Protein AF-A0A1B3ZF97-F1 (afdb_monomer)

Solvent-accessible surface area (backbone atoms only — not comparable to full-atom values): 3814 Å² total; per-residue (Å²): 134,81,80,51,72,68,58,53,53,50,48,50,50,39,41,53,54,12,50,52,31,31,54,51,11,51,50,32,27,30,11,10,72,52,75,39,66,74,62,81,85,44,91,42,49,65,32,61,69,31,32,57,55,10,49,54,32,28,52,52,10,50,49,39,37,51,61,64,66,53,78,85,124

Radius of gyration: 15.81 Å; Cα contacts (8 Å, |Δi|>4): 88; chains: 1; bounding box: 41×17×43 Å

Sequence (73 aa):
MSPSPRANALRIVLLIAGALALAMGVLWIGQGIGLIRWPASSFMIDERRWVLYGAVLVLAGGLLILRNRRPRR

Organism: NCBI:txid1560345

Secondary structure (DSSP, 8-state):
-PPPHHHHHHHHHHHHHHHHHHHHHHHHHHHHTTS---STT-TTTT-THHHHHHHHHHHHHHHHHHHHHS---

Nearest PDB structures (foldseek):
  7nh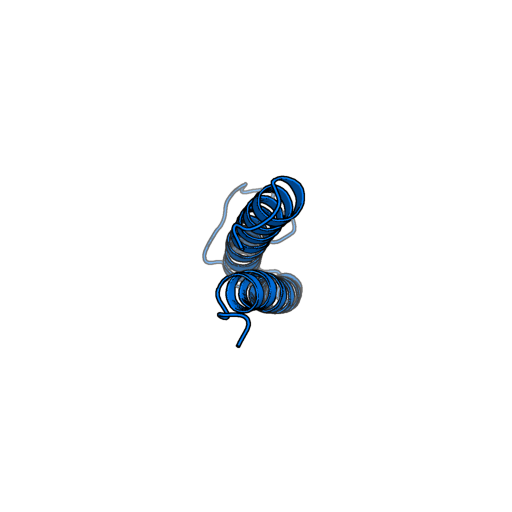k-assembly1_0  TM=6.786E-01  e=4.522E+00  Enterococcus faecalis
  8px9-assembly1_B  TM=5.556E-01  e=3.216E+00  Escherichia coli
  7a0g-assembly1_DDD  TM=3.679E-01  e=1.158E+00  Serratia marcescens
  8px9-assembly1_A  TM=3.584E-01  e=4.786E+00  Escherichia coli

pLDDT: mean 92.78, std 9.46, range [55.41, 98.62]

Structure (mmCIF, N/CA/C/O backbone):
data_AF-A0A1B3ZF97-F1
#
_entry.id   AF-A0A1B3ZF97-F1
#
loop_
_atom_site.group_PDB
_atom_site.id
_atom_site.type_symbol
_atom_site.label_atom_id
_atom_site.label_alt_id
_atom_site.label_comp_id
_atom_site.label_asym_id
_atom_site.label_entity_id
_atom_site.label_seq_id
_atom_site.pdbx_PDB_ins_code
_atom_site.Cartn_x
_atom_site.Cartn_y
_atom_site.Cartn_z
_atom_site.occupancy
_atom_site.B_iso_or_equiv
_atom_site.auth_seq_id
_atom_site.auth_comp_id
_atom_site.auth_asym_id
_atom_site.auth_atom_id
_atom_site.pdbx_PDB_model_num
ATOM 1 N N . MET A 1 1 ? -21.104 7.064 26.577 1.00 56.97 1 MET A N 1
ATOM 2 C CA . MET A 1 1 ? -20.327 5.844 26.890 1.00 56.97 1 MET A CA 1
ATOM 3 C C . MET A 1 1 ? -19.009 5.928 26.127 1.00 56.97 1 MET A C 1
ATOM 5 O O . MET A 1 1 ? -19.045 5.977 24.902 1.00 56.97 1 MET A O 1
ATOM 9 N N . SER A 1 2 ? -17.870 6.086 26.807 1.00 71.62 2 SER A N 1
ATOM 10 C CA . SER A 1 2 ? -16.562 6.159 26.140 1.00 71.62 2 SER A CA 1
ATOM 11 C C .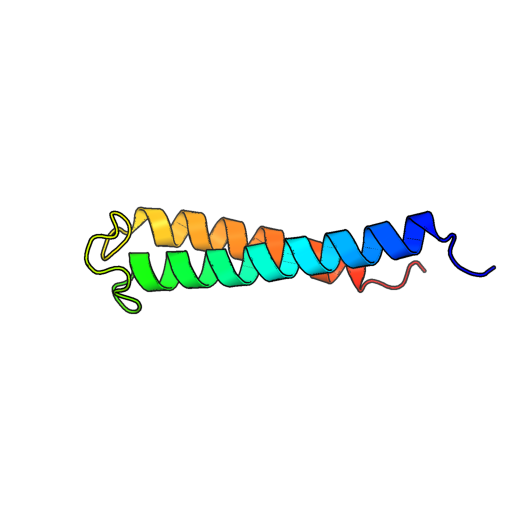 SER A 1 2 ? -16.210 4.798 25.511 1.00 71.62 2 SER A C 1
ATOM 13 O O . SER A 1 2 ? -16.567 3.759 26.073 1.00 71.62 2 SER A O 1
ATOM 15 N N . PRO A 1 3 ? -15.557 4.755 24.333 1.00 71.19 3 PRO A N 1
ATOM 16 C CA . PRO A 1 3 ? -15.147 3.493 23.723 1.00 71.19 3 PRO A CA 1
ATOM 17 C C . PRO A 1 3 ? -14.205 2.715 24.647 1.00 71.19 3 PRO A C 1
ATOM 19 O O . PRO A 1 3 ? -13.323 3.306 25.269 1.00 71.19 3 PRO A O 1
ATOM 22 N N . SER A 1 4 ? -14.352 1.388 24.702 1.00 85.88 4 SER A N 1
ATOM 23 C CA . SER A 1 4 ? -13.453 0.549 25.499 1.00 85.88 4 SER A CA 1
ATOM 24 C C . SER A 1 4 ? -12.008 0.612 24.968 1.00 85.88 4 SER A C 1
ATOM 26 O O . SER A 1 4 ? -11.806 0.763 23.757 1.00 85.88 4 SER A O 1
ATOM 28 N N . PRO A 1 5 ? -10.983 0.429 25.823 1.00 85.56 5 PRO A N 1
ATOM 29 C CA . PRO A 1 5 ? -9.579 0.426 25.394 1.00 85.56 5 PRO A CA 1
ATOM 30 C C . PRO A 1 5 ? -9.298 -0.549 24.240 1.00 85.56 5 PRO A C 1
ATOM 32 O O . PRO A 1 5 ? -8.591 -0.216 23.290 1.00 85.56 5 PRO A O 1
ATOM 35 N N . ARG A 1 6 ? -9.940 -1.726 24.261 1.00 84.50 6 ARG A N 1
ATOM 36 C CA . ARG A 1 6 ? -9.854 -2.732 23.189 1.00 84.50 6 ARG A CA 1
ATOM 37 C C . ARG A 1 6 ? -10.419 -2.223 21.861 1.00 84.50 6 ARG A C 1
ATOM 39 O O . ARG A 1 6 ? -9.836 -2.474 20.810 1.00 84.50 6 ARG A O 1
ATOM 46 N N . ALA A 1 7 ? -11.529 -1.482 21.897 1.00 85.38 7 ALA A N 1
ATOM 47 C CA . ALA A 1 7 ? -12.119 -0.899 20.697 1.00 85.38 7 ALA A CA 1
ATOM 48 C C . ALA A 1 7 ? -11.211 0.175 20.077 1.00 85.38 7 ALA A C 1
ATOM 50 O O . ALA A 1 7 ? -11.141 0.265 18.853 1.00 85.38 7 ALA A O 1
ATOM 51 N N . ASN A 1 8 ? -10.496 0.955 20.892 1.00 89.12 8 ASN A N 1
ATOM 52 C CA . ASN A 1 8 ? -9.528 1.940 20.401 1.00 89.12 8 ASN A CA 1
ATOM 53 C C . ASN A 1 8 ? -8.293 1.269 19.789 1.00 89.12 8 ASN A C 1
ATOM 55 O O . ASN A 1 8 ? -7.895 1.634 18.685 1.00 89.12 8 ASN A O 1
ATOM 59 N N . ALA A 1 9 ? -7.749 0.239 20.444 1.00 92.12 9 ALA A N 1
ATOM 60 C CA . ALA A 1 9 ? -6.643 -0.546 19.898 1.00 92.12 9 ALA A CA 1
ATOM 61 C C . ALA A 1 9 ? -7.003 -1.164 18.536 1.00 92.12 9 ALA A C 1
ATOM 63 O O . ALA A 1 9 ? -6.256 -1.012 17.573 1.00 92.12 9 ALA A O 1
ATOM 64 N N . LEU A 1 10 ? -8.190 -1.770 18.412 1.00 92.81 10 LEU A N 1
ATOM 65 C CA . LEU A 1 10 ? -8.655 -2.333 17.143 1.00 92.81 10 LEU A CA 1
ATOM 66 C C . LEU A 1 10 ? -8.776 -1.267 16.042 1.00 92.81 10 LEU A C 1
ATOM 68 O O . LEU A 1 10 ? -8.386 -1.522 14.906 1.00 92.81 10 LEU A O 1
ATOM 72 N N . ARG A 1 11 ? -9.271 -0.064 16.362 1.00 92.12 11 ARG A N 1
ATOM 73 C CA . ARG A 1 11 ? -9.348 1.045 15.392 1.00 92.12 11 ARG A CA 1
ATOM 74 C C . ARG A 1 11 ? -7.971 1.463 14.881 1.00 92.12 11 ARG A C 1
ATOM 76 O O . ARG A 1 11 ? -7.826 1.746 13.694 1.00 92.12 11 ARG A O 1
ATOM 83 N N . ILE A 1 12 ? -6.974 1.502 15.764 1.00 94.69 12 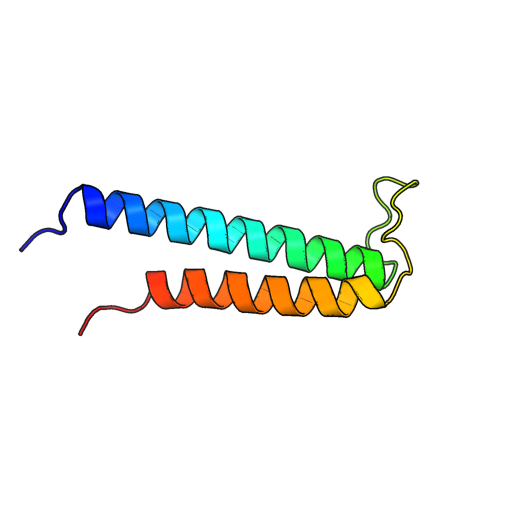ILE A N 1
ATOM 84 C CA . ILE A 1 12 ? -5.590 1.825 15.399 1.00 94.69 12 ILE A CA 1
ATOM 85 C C . ILE A 1 12 ? -5.016 0.724 14.505 1.00 94.69 12 ILE A C 1
ATOM 87 O O . ILE A 1 12 ? -4.492 1.023 13.436 1.00 94.69 12 ILE A O 1
ATOM 91 N N . VAL A 1 13 ? -5.188 -0.544 14.885 1.00 95.94 13 VAL A N 1
ATOM 92 C CA . VAL A 1 13 ? -4.709 -1.690 14.098 1.00 95.94 13 VAL A CA 1
ATOM 93 C C . VAL A 1 13 ? -5.326 -1.700 12.699 1.00 95.94 13 VAL A C 1
ATOM 95 O O . VAL A 1 13 ? -4.600 -1.829 11.718 1.00 95.94 13 VAL A O 1
ATOM 98 N N . LEU A 1 14 ? -6.643 -1.502 12.581 1.00 95.00 14 LEU A N 1
ATOM 99 C CA . LEU A 1 14 ? -7.326 -1.453 11.283 1.00 95.00 14 LEU A CA 1
ATOM 100 C C . LEU A 1 14 ? -6.841 -0.287 10.415 1.00 95.00 14 LEU A C 1
ATOM 102 O O . LEU A 1 14 ? -6.730 -0.438 9.198 1.00 95.00 14 LEU A O 1
ATOM 106 N N . LEU A 1 15 ? -6.540 0.863 11.025 1.00 96.25 15 LEU A N 1
ATOM 107 C CA . LEU A 1 15 ? -5.998 2.015 10.309 1.00 96.25 15 LEU A CA 1
ATOM 108 C C . LEU A 1 15 ? -4.589 1.733 9.778 1.00 96.25 15 LEU A C 1
ATOM 110 O O . LEU A 1 15 ? -4.333 1.986 8.604 1.00 96.25 15 LEU A O 1
ATOM 114 N N . ILE A 1 16 ? -3.704 1.193 10.621 1.00 97.75 16 ILE A N 1
ATOM 115 C CA . ILE A 1 16 ? -2.323 0.858 10.248 1.00 97.75 16 ILE A CA 1
ATOM 116 C C . ILE A 1 16 ? -2.321 -0.213 9.157 1.00 97.75 16 ILE A C 1
ATOM 118 O O . ILE A 1 16 ? -1.700 -0.022 8.115 1.00 97.75 16 ILE A O 1
ATOM 122 N N . ALA A 1 17 ? -3.064 -1.305 9.349 1.00 97.75 17 ALA A N 1
ATOM 123 C CA . ALA A 1 17 ? -3.162 -2.381 8.368 1.00 97.75 17 ALA A CA 1
ATOM 124 C C . ALA A 1 17 ? -3.710 -1.878 7.024 1.00 97.75 17 ALA A C 1
ATOM 126 O O . ALA A 1 17 ? -3.158 -2.195 5.972 1.00 97.75 17 ALA A O 1
ATOM 127 N N . GLY A 1 18 ? -4.758 -1.047 7.052 1.00 97.94 18 GLY A N 1
ATOM 128 C CA . GLY A 1 18 ? -5.318 -0.450 5.843 1.00 97.94 18 GLY A CA 1
ATOM 129 C C . GLY A 1 18 ? -4.344 0.491 5.128 1.00 97.94 18 GLY A C 1
ATOM 130 O O . GLY A 1 18 ? -4.249 0.452 3.903 1.00 97.94 18 GLY A O 1
ATOM 131 N N . ALA A 1 19 ? -3.588 1.302 5.875 1.00 98.12 19 ALA A N 1
ATOM 132 C CA . ALA A 1 19 ? -2.591 2.212 5.315 1.00 98.12 19 ALA A CA 1
ATOM 133 C C . ALA A 1 19 ? -1.415 1.457 4.678 1.00 98.12 19 ALA A C 1
ATOM 135 O O . ALA A 1 19 ? -1.004 1.791 3.568 1.00 98.12 19 ALA A O 1
ATOM 136 N N . LEU A 1 20 ? -0.921 0.404 5.337 1.00 98.56 20 LEU A N 1
ATOM 137 C CA . LEU A 1 20 ? 0.125 -0.460 4.790 1.00 98.56 20 LEU A CA 1
ATOM 138 C C . LEU A 1 20 ? -0.352 -1.189 3.529 1.00 98.56 20 LEU A C 1
ATOM 140 O O . LEU A 1 20 ? 0.370 -1.215 2.538 1.00 98.56 20 LEU A O 1
ATOM 144 N N . ALA A 1 21 ? -1.579 -1.718 3.528 1.00 98.50 21 ALA A N 1
ATOM 145 C CA . ALA A 1 21 ? -2.161 -2.353 2.348 1.00 98.50 21 ALA A CA 1
ATOM 146 C C . ALA A 1 21 ? -2.279 -1.373 1.168 1.00 98.50 21 ALA A C 1
ATOM 148 O O . ALA A 1 21 ? -1.906 -1.719 0.050 1.00 98.50 21 ALA A O 1
ATOM 149 N N . LEU A 1 22 ? -2.720 -0.132 1.408 1.00 98.25 22 LEU A N 1
ATOM 150 C CA . LEU A 1 22 ? -2.744 0.906 0.373 1.00 98.25 22 LEU A CA 1
ATOM 151 C C . LEU A 1 22 ? -1.347 1.200 -0.178 1.00 98.25 22 LEU A C 1
ATOM 153 O O . LEU A 1 22 ? -1.164 1.188 -1.393 1.00 98.25 22 LEU A O 1
ATOM 157 N N . ALA A 1 23 ? -0.368 1.439 0.699 1.00 98.44 23 ALA A N 1
ATOM 158 C CA . ALA A 1 23 ? 0.999 1.751 0.291 1.00 98.44 23 ALA A CA 1
ATOM 159 C C . ALA A 1 23 ? 1.614 0.615 -0.542 1.00 98.44 23 ALA A C 1
ATOM 161 O O . ALA A 1 23 ? 2.153 0.856 -1.622 1.00 98.44 23 ALA A O 1
ATOM 162 N N . MET A 1 24 ? 1.464 -0.630 -0.084 1.00 98.38 24 MET A N 1
ATOM 163 C CA . MET A 1 24 ? 1.952 -1.808 -0.800 1.00 98.38 24 MET A CA 1
ATOM 164 C C . MET A 1 24 ? 1.216 -2.028 -2.121 1.00 98.38 24 MET A C 1
ATOM 166 O O . MET A 1 24 ? 1.846 -2.329 -3.128 1.00 98.38 24 MET A O 1
ATOM 170 N N . GLY A 1 25 ? -0.103 -1.835 -2.151 1.00 98.38 25 GLY A N 1
ATOM 171 C CA . GLY A 1 25 ? -0.883 -1.994 -3.372 1.00 98.38 25 GLY A CA 1
ATOM 172 C C . GLY A 1 25 ? -0.501 -0.970 -4.443 1.00 98.38 25 GLY A C 1
ATOM 173 O O . GLY A 1 25 ? -0.329 -1.336 -5.604 1.00 98.38 25 GLY A O 1
ATOM 174 N N . VAL A 1 26 ? -0.273 0.290 -4.054 1.00 98.50 26 VAL A N 1
ATOM 175 C CA . VAL A 1 26 ? 0.243 1.331 -4.960 1.00 98.50 26 VAL A CA 1
ATOM 176 C C . VAL A 1 26 ? 1.647 0.988 -5.452 1.00 98.50 26 VAL A C 1
ATOM 178 O O . VAL A 1 26 ? 1.915 1.127 -6.644 1.00 98.50 26 VAL A O 1
ATOM 181 N N . LEU A 1 27 ? 2.527 0.493 -4.574 1.00 98.25 27 LEU A N 1
ATOM 182 C CA . LEU A 1 27 ? 3.865 0.044 -4.962 1.00 98.25 27 LEU A CA 1
ATOM 183 C C . LEU A 1 27 ? 3.802 -1.067 -6.019 1.00 98.25 27 LEU A C 1
ATOM 185 O O . LEU A 1 27 ? 4.510 -1.002 -7.020 1.00 98.25 27 LEU A O 1
ATOM 189 N N . TRP A 1 28 ? 2.933 -2.060 -5.824 1.00 98.25 28 TRP A N 1
ATOM 190 C CA . TRP A 1 28 ? 2.769 -3.184 -6.748 1.00 98.25 28 TRP A CA 1
ATOM 191 C C . TRP A 1 28 ? 2.201 -2.752 -8.096 1.00 98.25 28 TRP A C 1
ATOM 193 O O . TRP A 1 28 ? 2.686 -3.209 -9.129 1.00 98.25 28 TRP A O 1
ATOM 203 N N . ILE A 1 29 ? 1.229 -1.833 -8.101 1.00 98.56 29 ILE A N 1
ATOM 204 C CA . ILE A 1 29 ? 0.729 -1.217 -9.337 1.00 98.56 29 ILE A CA 1
ATOM 205 C C . ILE A 1 29 ? 1.866 -0.480 -10.040 1.00 98.56 29 ILE A C 1
ATOM 207 O O . ILE A 1 29 ? 2.094 -0.713 -11.223 1.00 98.56 29 ILE A O 1
ATOM 211 N N . GLY A 1 30 ? 2.600 0.366 -9.312 1.00 98.19 30 GLY A N 1
ATOM 212 C CA . GLY A 1 30 ? 3.717 1.139 -9.846 1.00 98.19 30 GLY A CA 1
ATOM 213 C C . GLY A 1 30 ? 4.810 0.259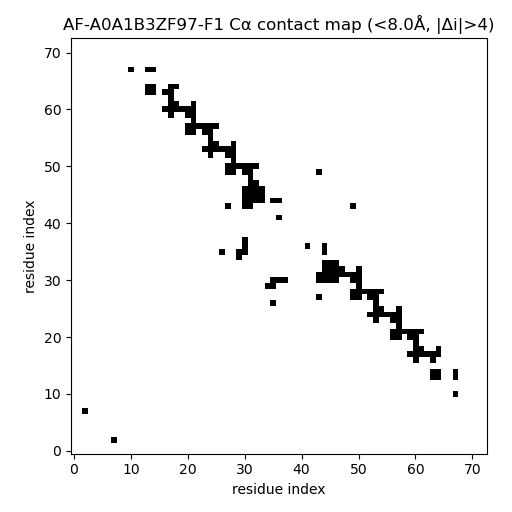 -10.450 1.00 98.19 30 GLY A C 1
ATOM 214 O O . GLY A 1 30 ? 5.315 0.582 -11.520 1.00 98.19 30 GLY A O 1
ATOM 215 N N . GLN A 1 31 ? 5.140 -0.869 -9.819 1.00 98.25 31 GLN A N 1
ATOM 216 C CA . GLN A 1 31 ? 6.074 -1.848 -10.380 1.00 98.25 31 GLN A CA 1
ATOM 217 C C . GLN A 1 31 ? 5.490 -2.569 -11.602 1.00 98.25 31 GLN A C 1
ATOM 219 O O . GLN A 1 31 ? 6.147 -2.628 -12.639 1.00 98.25 31 GLN A O 1
ATOM 224 N N . GLY A 1 32 ? 4.243 -3.042 -11.531 1.00 97.81 32 GLY A N 1
ATOM 225 C CA . GLY A 1 32 ? 3.598 -3.786 -12.618 1.00 97.81 32 GLY A CA 1
ATOM 226 C C . GLY A 1 32 ? 3.371 -2.977 -13.901 1.00 97.81 32 GLY A C 1
ATOM 227 O O . GLY A 1 32 ? 3.300 -3.564 -14.978 1.00 97.81 32 GLY A O 1
ATOM 228 N N . ILE A 1 33 ? 3.277 -1.643 -13.804 1.00 97.69 33 ILE A N 1
ATOM 229 C CA . ILE A 1 33 ? 3.227 -0.731 -14.965 1.00 97.69 33 ILE A CA 1
ATOM 230 C C . ILE A 1 33 ? 4.603 -0.179 -15.376 1.00 97.69 33 ILE A C 1
ATOM 232 O O . ILE A 1 33 ? 4.672 0.619 -16.306 1.00 97.69 33 ILE A O 1
ATOM 236 N N . GLY A 1 34 ? 5.676 -0.537 -14.664 1.00 96.00 34 GLY A N 1
ATOM 237 C CA . GLY A 1 34 ? 7.040 -0.083 -14.962 1.00 96.00 34 GLY A CA 1
ATOM 238 C C . GLY A 1 34 ? 7.408 1.314 -14.449 1.00 96.00 34 GLY 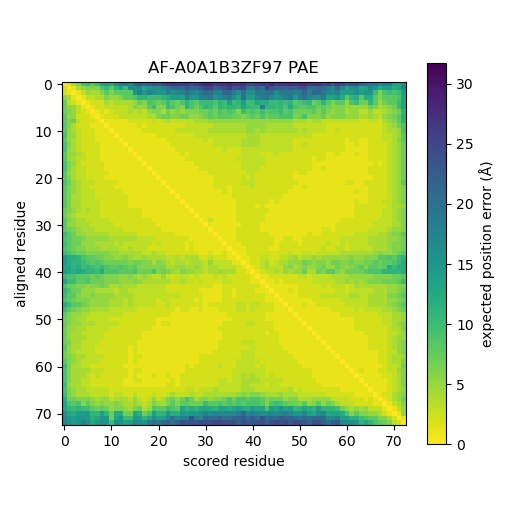A C 1
ATOM 239 O O . GLY A 1 34 ? 8.507 1.795 -14.724 1.00 96.00 34 GLY A O 1
ATOM 240 N N . LEU A 1 35 ? 6.527 1.973 -13.686 1.00 97.50 35 LEU A N 1
ATOM 241 C CA . LEU A 1 35 ? 6.749 3.318 -13.139 1.00 97.50 35 LEU A CA 1
ATOM 242 C C . LEU A 1 35 ? 7.732 3.315 -11.959 1.00 97.50 35 LEU A C 1
ATOM 244 O O . LEU A 1 35 ? 8.567 4.209 -11.840 1.00 97.50 35 LEU A O 1
ATOM 248 N N . ILE A 1 36 ? 7.639 2.315 -11.079 1.00 97.31 36 ILE A N 1
ATOM 249 C CA . ILE A 1 36 ? 8.535 2.148 -9.930 1.00 97.31 36 ILE A CA 1
ATOM 250 C C . ILE A 1 36 ? 9.469 0.978 -10.227 1.00 97.31 36 ILE A C 1
ATOM 252 O O . ILE A 1 36 ? 9.023 -0.158 -10.323 1.00 97.31 36 ILE A O 1
ATOM 256 N N . ARG A 1 37 ? 10.775 1.235 -10.351 1.00 95.62 37 ARG A N 1
ATOM 257 C CA . ARG A 1 37 ? 11.778 0.216 -10.727 1.00 95.62 37 ARG A CA 1
ATOM 258 C C . ARG A 1 37 ? 12.783 -0.072 -9.614 1.00 95.62 37 ARG A C 1
ATOM 260 O O . ARG A 1 37 ? 13.983 -0.172 -9.846 1.00 95.62 37 ARG A O 1
ATOM 267 N N . TRP A 1 38 ? 12.292 -0.164 -8.384 1.00 91.25 38 TRP A N 1
ATOM 268 C CA . TRP A 1 38 ? 13.110 -0.447 -7.210 1.00 91.25 38 TRP A CA 1
ATOM 269 C C . TRP A 1 38 ? 12.478 -1.552 -6.362 1.00 91.25 38 TRP A C 1
ATOM 271 O O . TRP A 1 38 ? 11.274 -1.471 -6.120 1.00 91.25 38 TRP A O 1
ATOM 281 N N . PRO A 1 39 ? 13.252 -2.528 -5.857 1.00 92.94 39 PRO A N 1
ATOM 282 C CA . PRO A 1 39 ? 14.642 -2.822 -6.222 1.00 92.94 39 PRO A CA 1
ATOM 283 C C . PRO A 1 39 ? 14.762 -3.212 -7.701 1.00 92.94 39 PRO A C 1
ATOM 285 O O . PRO A 1 39 ? 13.823 -3.770 -8.259 1.00 92.94 39 PRO A O 1
ATOM 288 N N . ALA A 1 40 ? 15.904 -2.941 -8.341 1.00 89.81 40 ALA A N 1
AT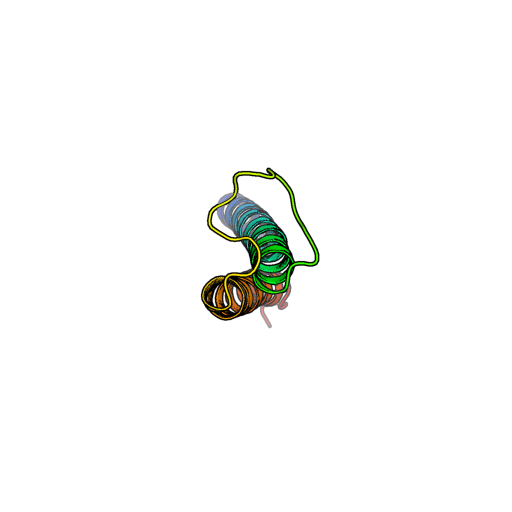OM 289 C CA . ALA A 1 40 ? 16.079 -3.205 -9.777 1.00 89.81 40 ALA A CA 1
ATOM 290 C C . ALA A 1 40 ? 15.905 -4.694 -10.147 1.00 89.81 40 ALA A C 1
ATOM 292 O O . ALA A 1 40 ? 15.475 -5.009 -11.250 1.00 89.81 40 ALA A O 1
ATOM 293 N N . SER A 1 41 ? 16.187 -5.601 -9.207 1.00 91.88 41 SER A N 1
ATOM 294 C CA . SER A 1 41 ? 16.000 -7.052 -9.333 1.00 91.88 41 SER A CA 1
ATOM 295 C C . SER A 1 41 ? 14.600 -7.542 -8.931 1.00 91.88 41 SER A C 1
ATOM 297 O O . SER A 1 41 ? 14.401 -8.737 -8.713 1.00 91.88 41 SER A O 1
ATOM 299 N N . SER A 1 42 ? 13.619 -6.647 -8.791 1.00 92.19 42 SER A N 1
ATOM 300 C CA . SER A 1 42 ? 12.260 -7.034 -8.414 1.00 92.19 42 SER A CA 1
ATOM 301 C C . SER A 1 42 ? 11.575 -7.824 -9.532 1.00 92.19 42 SER A C 1
ATOM 303 O O . SER A 1 42 ? 11.401 -7.327 -10.642 1.00 92.19 42 SER A O 1
ATOM 305 N N . PHE A 1 43 ? 11.076 -9.019 -9.202 1.00 94.62 43 PHE A N 1
ATOM 306 C CA . PHE A 1 43 ? 10.260 -9.882 -10.077 1.00 94.62 43 PHE A CA 1
ATOM 307 C C . PHE A 1 43 ? 8.881 -9.291 -10.436 1.00 94.62 43 PHE A C 1
ATOM 309 O O . PHE A 1 43 ? 8.032 -9.966 -11.022 1.00 94.62 43 PHE A O 1
ATOM 316 N N . MET A 1 44 ? 8.602 -8.074 -9.976 1.00 95.75 44 MET A N 1
ATOM 317 C CA . MET A 1 44 ? 7.321 -7.395 -10.131 1.00 95.75 44 MET A CA 1
ATOM 318 C C . MET A 1 44 ? 7.341 -6.329 -11.221 1.00 95.75 44 MET A C 1
ATOM 320 O O . MET A 1 44 ? 6.281 -5.909 -11.680 1.00 95.75 44 MET A O 1
ATOM 324 N N . ILE A 1 45 ? 8.535 -5.86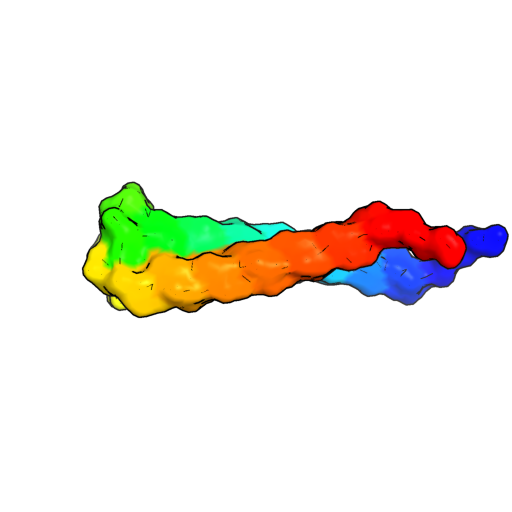7 -11.594 1.00 97.06 45 ILE A N 1
ATOM 325 C CA . ILE A 1 45 ? 8.716 -4.788 -12.561 1.00 97.06 45 ILE A CA 1
ATOM 326 C C . ILE A 1 45 ? 8.253 -5.263 -13.940 1.00 97.06 45 ILE A C 1
ATOM 328 O O . ILE A 1 45 ? 8.625 -6.350 -14.369 1.00 97.06 45 ILE A O 1
ATOM 332 N N . ASP A 1 46 ? 7.453 -4.434 -14.614 1.00 96.38 46 ASP A N 1
ATOM 333 C CA . ASP A 1 46 ? 6.905 -4.673 -15.960 1.00 96.38 46 ASP A CA 1
ATOM 334 C C . ASP A 1 46 ? 6.002 -5.926 -16.075 1.00 96.38 46 ASP A C 1
ATOM 336 O O . ASP A 1 46 ? 5.657 -6.376 -17.168 1.00 96.38 46 ASP A O 1
ATOM 340 N N . GLU A 1 47 ? 5.545 -6.464 -14.940 1.00 96.88 47 GLU A N 1
ATOM 341 C CA . GLU A 1 47 ? 4.720 -7.670 -14.864 1.00 96.88 47 GLU A CA 1
ATOM 342 C C . GLU A 1 47 ? 3.255 -7.333 -14.526 1.00 96.88 47 GLU A C 1
ATOM 344 O O . GLU A 1 47 ? 2.883 -7.100 -13.370 1.00 96.88 47 GLU A O 1
ATOM 349 N N . ARG A 1 48 ? 2.375 -7.357 -15.541 1.00 96.25 48 ARG A N 1
ATOM 350 C CA . ARG A 1 48 ? 0.975 -6.875 -15.448 1.00 96.25 48 ARG A CA 1
ATOM 351 C C . ARG A 1 48 ? 0.136 -7.536 -14.350 1.00 96.25 48 ARG A C 1
ATOM 353 O O . ARG A 1 48 ? -0.795 -6.912 -13.842 1.00 96.25 48 ARG A O 1
ATOM 360 N N . ARG A 1 49 ? 0.453 -8.771 -13.946 1.00 97.88 49 ARG A N 1
ATOM 361 C CA . ARG A 1 49 ? -0.246 -9.463 -12.843 1.00 97.88 49 ARG A CA 1
ATOM 362 C C . ARG A 1 49 ? -0.214 -8.661 -11.535 1.00 97.88 49 ARG A C 1
ATOM 364 O O . ARG A 1 49 ? -1.184 -8.671 -10.781 1.00 97.88 49 ARG A O 1
ATOM 371 N N . TRP A 1 50 ? 0.860 -7.905 -11.302 1.00 98.19 50 TRP A N 1
ATOM 372 C CA . TRP A 1 50 ? 1.022 -7.087 -10.100 1.00 98.19 50 TRP A CA 1
ATOM 373 C C . TRP A 1 50 ? 0.139 -5.847 -10.090 1.00 98.19 50 TRP A C 1
ATOM 375 O O . TRP A 1 50 ? -0.226 -5.383 -9.013 1.00 98.19 50 TRP A O 1
ATOM 385 N N . VAL A 1 51 ? -0.302 -5.378 -11.260 1.00 98.31 51 VAL A N 1
ATOM 386 C CA . VAL A 1 51 ? -1.323 -4.329 -11.360 1.00 98.31 51 VAL A CA 1
ATOM 387 C C . VAL A 1 51 ? -2.642 -4.822 -10.772 1.00 98.31 51 VAL A C 1
ATOM 389 O O . VAL A 1 51 ? -3.240 -4.136 -9.946 1.00 98.31 51 VAL A O 1
ATOM 392 N N . LEU A 1 52 ? -3.071 -6.036 -11.136 1.00 98.44 52 LEU A N 1
ATOM 393 C CA . LEU A 1 52 ? -4.306 -6.628 -10.613 1.00 98.44 52 LEU A CA 1
ATOM 394 C C . LEU A 1 52 ? -4.205 -6.907 -9.110 1.00 98.44 52 LEU A C 1
ATOM 396 O O . LEU A 1 52 ? -5.092 -6.513 -8.353 1.00 98.44 52 LEU A O 1
ATOM 400 N N . TYR A 1 53 ? -3.115 -7.532 -8.658 1.00 98.38 53 TYR A N 1
ATOM 401 C CA . TYR A 1 53 ? -2.915 -7.805 -7.231 1.00 98.38 53 TYR A CA 1
ATOM 402 C C . TYR A 1 53 ? -2.835 -6.521 -6.405 1.00 98.38 53 TYR A C 1
ATOM 404 O O . TYR A 1 53 ? -3.459 -6.427 -5.347 1.00 98.38 53 TYR A O 1
ATOM 412 N N . GLY A 1 54 ? -2.126 -5.509 -6.906 1.00 98.38 54 GLY A N 1
ATOM 413 C CA . GLY A 1 54 ? -2.038 -4.211 -6.257 1.00 98.38 54 GLY A CA 1
ATOM 414 C C . GLY A 1 54 ? -3.386 -3.492 -6.205 1.00 98.38 54 GLY A C 1
ATOM 415 O O . GLY A 1 54 ? -3.738 -2.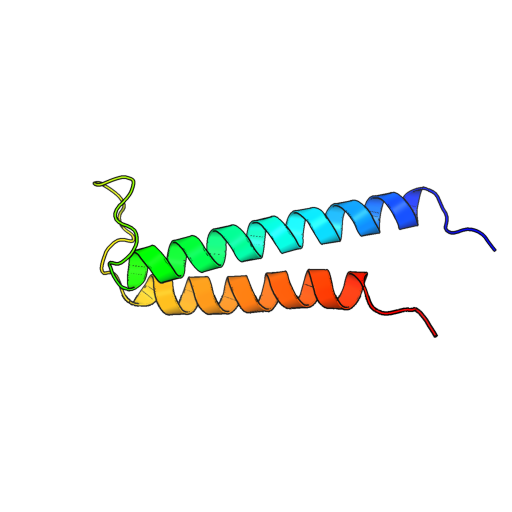958 -5.157 1.00 98.38 54 GLY A O 1
ATOM 416 N N . ALA A 1 55 ? -4.195 -3.549 -7.270 1.00 98.44 55 ALA A N 1
ATOM 417 C CA . ALA A 1 55 ? -5.538 -2.965 -7.286 1.00 98.44 55 ALA A CA 1
ATOM 418 C C . ALA A 1 55 ? -6.463 -3.611 -6.243 1.00 98.44 55 ALA A C 1
ATOM 420 O O . ALA A 1 55 ? -7.124 -2.903 -5.481 1.00 98.44 55 ALA A O 1
ATOM 421 N N . VAL A 1 56 ? -6.463 -4.945 -6.149 1.00 98.56 56 VAL A N 1
ATOM 422 C CA . VAL A 1 56 ? -7.217 -5.672 -5.114 1.00 98.56 56 VAL A CA 1
ATOM 423 C C . VAL A 1 56 ? -6.756 -5.256 -3.715 1.00 98.56 56 VAL A C 1
ATOM 425 O O . VAL A 1 56 ? -7.589 -4.995 -2.843 1.00 98.56 56 VAL A O 1
ATOM 428 N N . LEU A 1 57 ? -5.444 -5.133 -3.500 1.00 98.50 57 LEU A N 1
ATOM 429 C CA . LEU A 1 57 ? -4.884 -4.750 -2.206 1.00 98.50 57 LEU A CA 1
ATOM 430 C C . LEU A 1 57 ? -5.218 -3.297 -1.827 1.00 98.50 57 LEU A C 1
ATOM 432 O O . LEU A 1 57 ? -5.584 -3.034 -0.679 1.00 98.50 57 LEU A O 1
ATOM 436 N N . VAL A 1 58 ? -5.177 -2.371 -2.791 1.00 98.62 58 VAL A N 1
ATOM 437 C CA . VAL A 1 58 ? -5.613 -0.976 -2.614 1.00 98.62 58 VAL A CA 1
ATOM 438 C C . VAL A 1 58 ? -7.083 -0.918 -2.202 1.00 98.62 58 VAL A C 1
ATOM 440 O O . VAL A 1 58 ? -7.422 -0.235 -1.235 1.00 98.62 58 VAL A O 1
ATOM 443 N N . LEU A 1 59 ? -7.959 -1.660 -2.888 1.00 98.38 59 LEU A N 1
ATOM 444 C CA . LEU A 1 59 ? -9.388 -1.704 -2.565 1.00 98.38 59 LEU A CA 1
ATOM 445 C C . LEU A 1 59 ? -9.635 -2.267 -1.160 1.00 98.38 59 LEU A C 1
ATOM 447 O O . LEU A 1 59 ? -10.413 -1.693 -0.393 1.00 98.38 59 LEU A O 1
ATOM 451 N N . ALA A 1 60 ? -8.945 -3.349 -0.793 1.00 97.94 60 ALA A N 1
ATOM 452 C CA . ALA A 1 60 ? -9.041 -3.937 0.539 1.00 97.94 60 ALA A CA 1
ATOM 453 C C . ALA A 1 60 ? -8.566 -2.959 1.629 1.00 97.94 60 ALA A C 1
ATOM 455 O O . ALA A 1 60 ? -9.282 -2.729 2.607 1.00 97.94 60 ALA A O 1
ATOM 456 N N . GLY A 1 61 ? -7.402 -2.327 1.442 1.00 97.88 61 GLY A N 1
ATOM 457 C CA . GLY A 1 61 ? -6.860 -1.332 2.369 1.00 97.88 61 GLY A CA 1
ATOM 458 C C . GLY A 1 61 ? -7.776 -0.117 2.526 1.00 97.88 61 GLY A C 1
ATOM 459 O O . GLY A 1 61 ? -8.105 0.281 3.646 1.00 97.88 61 GLY A O 1
ATOM 460 N N . GLY A 1 62 ? -8.280 0.415 1.410 1.00 97.44 62 GLY A N 1
ATOM 461 C CA . GLY A 1 62 ? -9.256 1.503 1.399 1.00 97.44 62 GLY A CA 1
ATOM 462 C C . GLY A 1 62 ? -10.543 1.147 2.148 1.00 97.44 62 GLY A C 1
ATOM 463 O O . GLY A 1 62 ? -11.043 1.956 2.933 1.00 97.44 62 GLY A O 1
ATOM 464 N N . LEU A 1 63 ? -11.045 -0.083 1.991 1.00 96.81 63 LEU A N 1
ATOM 465 C CA . LEU A 1 63 ? -12.227 -0.562 2.708 1.00 96.81 63 LEU A CA 1
ATOM 466 C C . LEU A 1 63 ? -11.994 -0.653 4.224 1.00 96.81 63 LEU A C 1
ATOM 468 O O . LEU A 1 63 ? -12.881 -0.266 4.991 1.00 96.81 63 LEU A O 1
ATOM 472 N N . LEU A 1 64 ? -10.822 -1.125 4.666 1.00 95.31 64 LEU A N 1
ATOM 473 C CA . LEU A 1 64 ? -10.460 -1.169 6.089 1.00 95.31 64 LEU A CA 1
ATOM 474 C C . LEU A 1 64 ? -10.461 0.235 6.703 1.00 95.31 64 LEU A C 1
ATOM 476 O O . LEU A 1 64 ? -11.091 0.458 7.741 1.00 95.31 64 LEU A O 1
ATOM 480 N N . ILE A 1 65 ? -9.837 1.203 6.026 1.00 95.81 65 ILE A N 1
ATOM 481 C CA . ILE A 1 65 ? -9.794 2.597 6.487 1.00 95.81 65 ILE A CA 1
ATOM 482 C C . ILE A 1 65 ? -11.193 3.214 6.493 1.00 95.81 65 ILE A C 1
ATOM 484 O O . ILE A 1 65 ? -11.579 3.855 7.472 1.00 95.81 65 ILE A O 1
ATOM 488 N N . LEU A 1 66 ? -11.977 3.012 5.431 1.00 94.38 66 LEU A N 1
ATOM 489 C CA . LEU A 1 66 ? -13.325 3.564 5.328 1.00 94.38 66 LEU A CA 1
ATOM 490 C C . LEU A 1 66 ? -14.224 3.035 6.447 1.00 94.38 66 LEU A C 1
ATOM 492 O O . LEU A 1 66 ? -14.912 3.817 7.102 1.00 94.38 66 LEU A O 1
ATOM 496 N N . ARG A 1 67 ? -14.199 1.722 6.703 1.00 91.44 67 ARG A N 1
ATOM 497 C CA . ARG A 1 67 ? -14.965 1.108 7.798 1.00 91.44 67 ARG A CA 1
ATOM 498 C C . ARG A 1 67 ? -14.528 1.632 9.161 1.00 91.44 67 ARG A C 1
ATOM 500 O O . ARG A 1 67 ? -15.384 1.840 10.013 1.00 91.44 67 ARG A O 1
ATOM 507 N N . A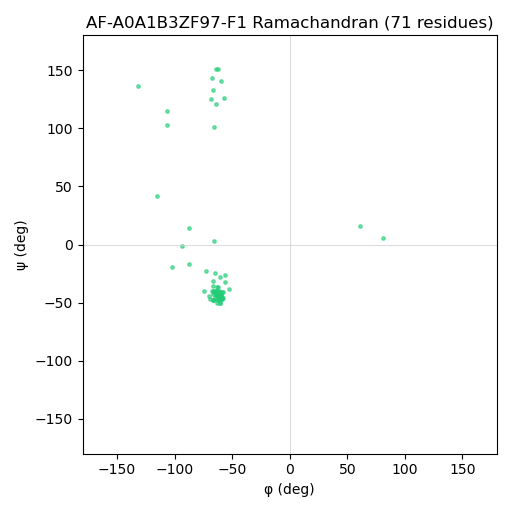SN A 1 68 ? -13.236 1.897 9.351 1.00 89.00 68 ASN A N 1
ATOM 508 C CA . ASN A 1 68 ? -12.723 2.481 10.587 1.00 89.00 68 ASN A CA 1
ATOM 509 C C . ASN A 1 68 ? -13.206 3.927 10.817 1.00 89.00 68 ASN A C 1
ATOM 511 O O . ASN A 1 68 ? -13.385 4.345 11.958 1.00 89.00 68 ASN A O 1
ATOM 515 N N . ARG A 1 69 ? -13.432 4.688 9.735 1.00 84.88 69 ARG A N 1
ATOM 516 C CA . ARG A 1 69 ? -13.870 6.094 9.779 1.00 84.88 69 ARG A CA 1
ATOM 517 C C . ARG A 1 69 ? -15.383 6.281 9.851 1.00 84.88 69 ARG A C 1
ATOM 519 O O . ARG A 1 69 ? -15.822 7.377 10.187 1.00 84.88 69 ARG A O 1
ATOM 526 N N . ARG A 1 70 ? -16.188 5.263 9.527 1.00 82.38 70 ARG A N 1
ATOM 527 C CA . ARG A 1 70 ? -17.652 5.378 9.596 1.00 82.38 70 ARG A CA 1
ATOM 528 C C . ARG A 1 70 ? -18.089 5.606 11.051 1.00 82.38 70 ARG A C 1
ATOM 530 O O . ARG A 1 70 ? -17.822 4.745 11.894 1.00 82.38 70 ARG A O 1
ATOM 537 N N . PRO A 1 71 ? -18.786 6.717 11.360 1.00 69.06 71 PRO A N 1
ATOM 538 C CA . PRO A 1 71 ? -19.450 6.872 12.645 1.00 69.06 71 PRO A CA 1
ATOM 539 C C . PRO A 1 71 ? -20.427 5.707 12.817 1.00 69.06 71 PRO A C 1
ATOM 541 O O . PRO A 1 71 ? -21.243 5.453 11.927 1.00 69.06 71 PRO A O 1
ATOM 544 N N . ARG A 1 72 ? -20.327 4.972 13.930 1.00 64.62 72 ARG A N 1
ATOM 545 C CA . ARG A 1 72 ? -21.391 4.043 14.328 1.00 64.62 72 ARG A CA 1
ATOM 546 C C . ARG A 1 72 ? -22.603 4.921 14.657 1.00 64.62 72 ARG A C 1
ATOM 548 O O . ARG A 1 72 ? -22.557 5.608 15.673 1.00 64.62 72 ARG A O 1
ATOM 555 N N . ARG A 1 73 ? -23.565 5.005 13.731 1.00 55.41 73 ARG A N 1
ATOM 556 C CA . ARG A 1 73 ? -24.884 5.596 13.994 1.00 55.41 73 ARG A CA 1
ATOM 557 C C . ARG A 1 73 ? -25.614 4.759 15.034 1.00 55.41 73 ARG A C 1
ATOM 559 O O . ARG A 1 73 ? -25.390 3.527 15.024 1.00 55.41 73 ARG A O 1
#

Mean predicted aligned error: 4.29 Å

Foldseek 3Di:
DDDDPVLVVVLVVLLVQLVVLLVQLVQLLCQCCQNDCPPVPDPRHVNVVSNVVSVVSNVVSVVSNVVSPDPPD

=== Feature glossary ===
Key to the feature types in this record:

— What the protein is —

Primary structure: the covalent order of the twenty standard amino acids along the backbone. Two proteins with the same sequence will (almost always) fold to the same structure; two with 30% identity often share a fold but not the details.

Database cross-references. InterPro integrates a dozen domain/family signature databases into unified entries with residue-range hits. GO terms attach function/process/location labels with evidence codes. CATH codes position the fold in a four-level structural taxonomy. Organism is the NCBI-taxonomy species name.

— Where its atoms are —

The mmCIF block holds the 3D Cartesian coordinates of each backbone atom (N, Cα, C, O) in ångströms. mmCIF is the PDB's canonical archive format — a tagged-loop text representation of the atomic model.

Six rendered views show the 3D structure from the faces of a cube — i.e. along ±x, ±y, ±z. Rendering representation is drawn randomly per protein from cartoon (secondary-structure ribbons), sticks (backbone bonds), or molecular surface; coloring is either N→C rainbow (blue at the N-terminus through red at the C-terminus) or one color per chain.

— Local backbone conformation —

DSSP 8-state secondary structure assigns each residue one of H (α-helix), G (3₁₀-helix), I (π-helix), E (extended β-strand), B (isolated β-bridge), T (hydrogen-bonded turn), S (bend), or '-' (coil). The assignment is computed from backbone hydrogen-bond geometry via the Kabsch–Sander algorithm.

P-SEA three-state annotation labels each residue as helix, strand, or coil based purely on the geometry of the Cα trace. It serves as a fallback when the full backbone (and thus DSSP) is unavailable.

The φ/ψ torsion pair specifies the backbone conformation at each residue. φ rotates about the N–Cα bond, ψ about the Cα–C bond. Steric clashes forbid most of the (φ, ψ) plane — the allowed regions (α-helix basin, β-sheet basin, left-handed helix) are the Ramachandran-allowed regions.

— Global shape and packing —

The geometric summary reports three shape descriptors. Rg (radius of gyration) measures how spread out the Cα atoms are about their centre of mass; compact globular proteins have small Rg, elongated or unfolded ones large. Cα contacts (<8 Å, |i−j|>4) count long-range residue pairs in spatial proximity — high for tightly packed folds, near zero for rods or random coil. The bounding-box extents give the protein's footprint along x, y, z in Å.

Accessible surface area quantifies burial. A residue with SASA near zero is packed into the hydrophobic core; one with SASA >100 Å² sits on the surface. Computed here via the Shrake–Rupley numerical algorithm with a 1.4 Å probe.

Plot images: a contact map (which residues are close in 3D, as an N×N binary image), a Ramachandran scatter (backbone torsion angles, revealing secondary-structure composition at a glance), and — for AlphaFold structures — a PAE heatmap (pairwise prediction confidence).

— Structural neighborhood —

The Foldseek 3Di string encodes local tertiary geometry as a 20-letter alphabet — one character per residue — derived from the relative positions of nearby Cα atoms. Unlike the amino-acid sequence, 3Di is a direct function of the 3D structure, so two proteins with the same fold have similar 3Di strings even at low sequence identity.

Nearest PDB neighbors are the top structural matches found by Foldseek when searching this structure against the entire Protein Data Bank. Each hit reports a TM-score (0 to 1; >0.5 almost always implies the same fold) and an E-value. These are *structural* homologs — they may share no detectable sequence similarity.

— Confidence and disorder —

For AlphaFold models, the B-factor field carries pLDDT — the model's own estimate of local accuracy on a 0–100 scale. Regions with pLDDT<50 should be treated as essentially unmodeled; they often correspond to intrinsically disordered segments.

B-factor (Debye–Waller factor) reflects atomic displacement in the crystal lattice. It is an experimental observable (units Å²), not a prediction; low values mean the atom is pinned down, high values mean it moves or is heterogeneous across the crystal.

Predicted aligned error is AlphaFold's pairwise confidence. Unlike pLDDT (per-residue), PAE is per-residue-pair and captures whether two parts of the structure are correctly placed relative to each other. Units are ångströms of expected positional error.